Protein AF-A0A533YN29-F1 (afdb_monomer)

Mean predicted aligned error: 11.92 Å

Solvent-accessible surface area (backbone atoms only — not comparable to full-atom values): 6941 Å² total; per-residue (Å²): 134,89,88,87,86,78,82,82,81,73,76,80,72,76,72,76,79,75,72,58,100,79,66,84,66,94,62,73,75,43,83,66,69,42,79,32,56,32,37,39,57,45,75,49,94,96,52,78,70,40,82,44,82,44,66,36,29,35,49,30,36,40,97,87,50,74,43,69,50,64,83,79,64,84,68,73,44,75,67,40,63,34,40,36,44,51,71,46,91,91,46,105,48,69,47,80,44,83,44,64,38,81,74,85,134

Secondary structure (DSSP, 8-state):
--------------------TT---SS--EEEEEEEEEEEEEPPTTS--EEEEEEEEEEEEETTEEEEEESS-TT--TT-EEEEEEE-TTSS-EEEEEEE-----

Foldseek 3Di:
DDDDDDPDPDPPPPPPPPDPPPPPDPWDKDADFAKWKKWFWDDDVPDDTDTDIAIWTFGIDTPVGTDIGGDPDPRQDQQTWMWIWCQDPVDRGTDIDIDGHHDDD

Nearest PDB structures (foldseek):
  9fp0-assembly1_A  TM=7.462E-01  e=9.914E-02  Escherichia coli
  2bk2-assembly1_A  TM=2.824E-01  e=6.977E+00  Clostridium perfringens

Radius of gyration: 22.55 Å; Cα contacts (8 Å, |Δi|>4): 155; chains: 1; bounding box: 48×19×80 Å

Structure (mmCIF, N/CA/C/O backbone):
data_AF-A0A533YN29-F1
#
_entry.id   AF-A0A533YN29-F1
#
loop_
_atom_site.group_PDB
_atom_site.id
_atom_site.type_symbol
_atom_site.label_atom_id
_atom_site.label_alt_id
_atom_site.label_comp_id
_atom_site.label_asym_id
_atom_site.label_entity_id
_atom_site.label_seq_id
_atom_site.pdbx_PDB_ins_code
_atom_site.Cartn_x
_atom_site.Cartn_y
_atom_site.Cartn_z
_atom_site.occupancy
_atom_site.B_iso_or_equiv
_atom_site.auth_seq_id
_atom_site.auth_comp_id
_atom_site.auth_asym_id
_atom_site.auth_atom_id
_atom_site.pdbx_PDB_model_num
ATOM 1 N N . MET A 1 1 ? 35.278 -7.131 -56.495 1.00 39.12 1 MET A N 1
ATOM 2 C CA . MET A 1 1 ? 35.321 -5.848 -55.764 1.00 39.12 1 MET A CA 1
ATOM 3 C C . MET A 1 1 ? 33.969 -5.661 -55.082 1.00 39.12 1 MET A C 1
ATOM 5 O O . MET A 1 1 ? 32.960 -5.851 -55.746 1.00 39.12 1 MET A O 1
ATOM 9 N N . LEU A 1 2 ? 33.964 -5.417 -53.767 1.00 36.44 2 LEU A N 1
ATOM 10 C CA . LEU A 1 2 ? 32.807 -4.983 -52.954 1.00 36.44 2 LEU A CA 1
ATOM 11 C C . LEU A 1 2 ? 32.487 -3.477 -53.242 1.00 36.44 2 LEU A C 1
ATOM 13 O O . LEU A 1 2 ? 33.183 -2.890 -54.069 1.00 36.44 2 LEU A O 1
ATOM 17 N N . PRO A 1 3 ? 31.531 -2.805 -52.559 1.00 60.50 3 PRO A N 1
ATOM 18 C CA . PRO A 1 3 ? 30.097 -2.728 -52.888 1.00 60.50 3 PRO A CA 1
ATOM 19 C C . PRO A 1 3 ? 29.589 -1.258 -52.852 1.00 60.50 3 PRO A C 1
ATOM 21 O O . PRO A 1 3 ? 30.321 -0.371 -52.428 1.00 60.50 3 PRO A O 1
ATOM 24 N N . SER A 1 4 ? 28.356 -0.950 -53.265 1.00 39.50 4 SER A N 1
ATOM 25 C CA . SER A 1 4 ? 27.603 0.299 -52.936 1.00 39.50 4 SER A CA 1
ATOM 26 C C . SER A 1 4 ? 26.366 0.352 -53.837 1.00 39.50 4 SER A C 1
ATOM 28 O O . SER A 1 4 ? 26.448 -0.075 -54.979 1.00 39.50 4 SER A O 1
ATOM 30 N N . THR A 1 5 ? 25.168 0.812 -53.494 1.00 43.81 5 THR A N 1
ATOM 31 C CA . THR A 1 5 ? 24.495 1.475 -52.359 1.00 43.81 5 THR A CA 1
ATOM 32 C C . THR A 1 5 ? 23.037 1.496 -52.858 1.00 43.81 5 THR A C 1
ATOM 34 O O . THR A 1 5 ? 22.818 1.748 -54.036 1.00 43.81 5 THR A O 1
ATOM 37 N N . LEU A 1 6 ? 21.988 1.177 -52.117 1.00 40.38 6 LEU A N 1
ATOM 38 C CA . LEU A 1 6 ? 21.445 1.967 -51.026 1.00 40.38 6 LEU A CA 1
ATOM 39 C C . LEU A 1 6 ? 20.249 1.129 -50.537 1.00 40.38 6 LEU A C 1
ATOM 41 O O . LEU A 1 6 ? 19.278 0.957 -51.271 1.00 40.38 6 LEU A O 1
ATOM 45 N N . GLY A 1 7 ? 20.351 0.531 -49.352 1.00 38.88 7 GLY A N 1
ATOM 46 C CA . GLY A 1 7 ? 19.184 -0.058 -48.702 1.00 38.88 7 GLY A CA 1
ATOM 47 C C . GLY A 1 7 ? 18.211 1.065 -48.366 1.00 38.88 7 GLY A C 1
ATOM 48 O O . GLY A 1 7 ? 18.619 2.074 -47.789 1.00 38.88 7 GLY A O 1
ATOM 49 N N . GLU A 1 8 ? 16.955 0.908 -48.770 1.00 41.62 8 GLU A N 1
ATOM 50 C CA . GLU A 1 8 ? 15.863 1.793 -48.387 1.00 41.62 8 GLU A CA 1
ATOM 51 C C . GLU A 1 8 ? 15.813 1.901 -46.859 1.00 41.62 8 GLU A C 1
ATOM 53 O O . GLU A 1 8 ? 15.532 0.940 -46.143 1.00 41.62 8 GLU A O 1
ATOM 58 N N . LEU A 1 9 ? 16.122 3.096 -46.361 1.00 41.53 9 LEU A N 1
ATOM 59 C CA . LEU A 1 9 ? 15.877 3.494 -44.986 1.00 41.53 9 LEU A CA 1
ATOM 60 C C . LEU A 1 9 ? 14.360 3.558 -44.785 1.00 41.53 9 LEU A C 1
ATOM 62 O O . LEU A 1 9 ? 13.728 4.574 -45.073 1.00 41.53 9 LEU A O 1
ATOM 66 N N . LEU A 1 10 ? 13.772 2.470 -44.287 1.00 40.12 10 LEU A N 1
ATOM 67 C CA . LEU A 1 10 ? 12.458 2.537 -43.664 1.00 40.12 10 LEU A CA 1
ATOM 68 C C . LEU A 1 10 ? 12.597 3.395 -42.399 1.00 40.12 10 LEU A C 1
ATOM 70 O O . LEU A 1 10 ? 13.405 3.058 -41.531 1.00 40.12 10 LEU A O 1
ATOM 74 N N . PRO A 1 11 ? 11.839 4.494 -42.254 1.00 40.25 11 PRO A N 1
ATOM 75 C CA . PRO A 1 11 ? 11.767 5.166 -40.974 1.00 40.25 11 PRO A CA 1
ATOM 76 C C . PRO A 1 11 ? 11.106 4.194 -39.996 1.00 40.25 11 PRO A C 1
ATOM 78 O O . PRO A 1 11 ? 9.953 3.800 -40.200 1.00 40.25 11 PRO A O 1
ATOM 81 N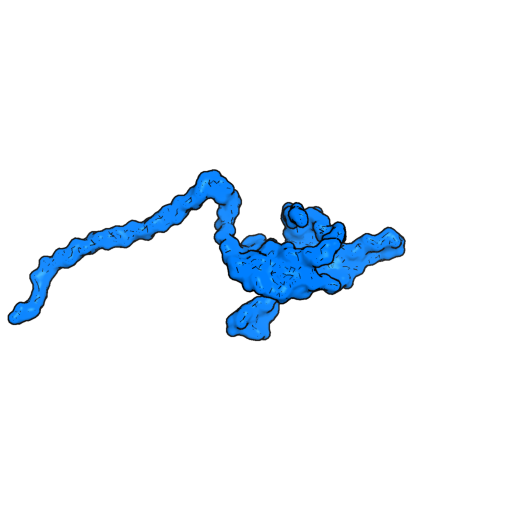 N . GLU A 1 12 ? 11.829 3.807 -38.942 1.00 45.25 12 GLU A N 1
ATOM 82 C CA . GLU A 1 12 ? 11.218 3.242 -37.745 1.00 45.25 12 GLU A CA 1
ATOM 83 C C . GLU A 1 12 ? 10.166 4.245 -37.276 1.00 45.25 12 GLU A C 1
ATOM 85 O O . GLU A 1 12 ? 10.453 5.264 -36.644 1.00 45.25 12 GLU A O 1
ATOM 90 N N . ARG A 1 13 ? 8.913 3.986 -37.652 1.00 46.25 13 ARG A N 1
ATOM 91 C CA . ARG A 1 13 ? 7.767 4.610 -37.020 1.00 46.25 13 ARG A CA 1
ATOM 92 C C . ARG A 1 13 ? 7.824 4.134 -35.583 1.00 46.25 13 ARG A C 1
ATOM 94 O O . ARG A 1 13 ?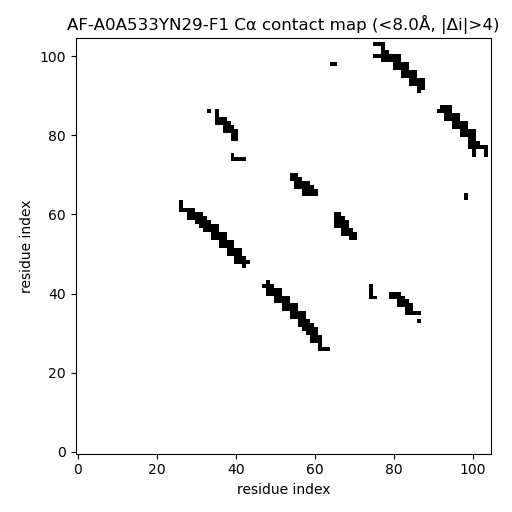 7.392 3.025 -35.285 1.00 46.25 13 ARG A O 1
ATOM 101 N N . ILE A 1 14 ? 8.385 4.978 -34.721 1.00 50.94 14 ILE A N 1
ATOM 102 C CA . ILE A 1 14 ? 8.152 4.950 -33.285 1.00 50.94 14 ILE A CA 1
ATOM 103 C C . ILE A 1 14 ? 6.635 4.873 -33.155 1.00 50.94 14 ILE A C 1
ATOM 105 O O . ILE A 1 14 ? 5.929 5.851 -33.406 1.00 50.94 14 ILE A O 1
ATOM 109 N N . GLY A 1 15 ? 6.132 3.665 -32.910 1.00 45.34 15 GLY A N 1
ATOM 110 C CA . GLY A 1 15 ? 4.716 3.425 -32.746 1.00 45.34 15 GLY A CA 1
ATOM 111 C C . GLY A 1 15 ? 4.285 4.276 -31.572 1.00 45.34 15 GLY A C 1
ATOM 112 O O . GLY A 1 15 ? 4.653 3.989 -30.435 1.00 45.34 15 GLY A O 1
ATOM 113 N N . ALA A 1 16 ? 3.554 5.354 -31.852 1.00 52.31 16 ALA A N 1
ATOM 114 C CA . ALA A 1 16 ? 2.800 6.038 -30.828 1.00 52.31 16 ALA A CA 1
ATOM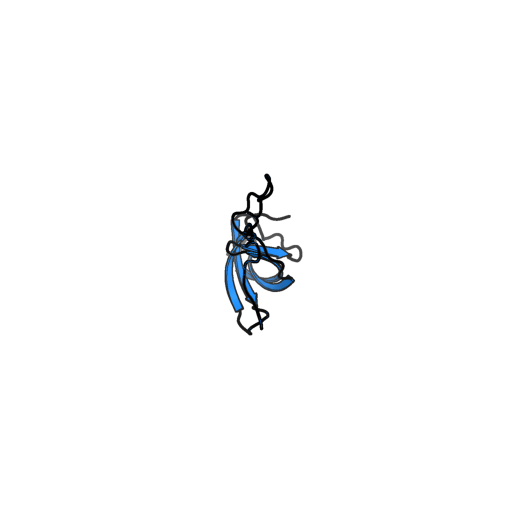 115 C C . ALA A 1 16 ? 1.924 4.961 -30.188 1.00 52.31 16 ALA A C 1
ATOM 117 O O . ALA A 1 16 ? 1.028 4.420 -30.838 1.00 52.31 16 ALA A O 1
ATOM 118 N N . VAL A 1 17 ? 2.250 4.581 -28.952 1.00 60.44 17 VAL A N 1
ATOM 119 C CA . VAL A 1 17 ? 1.404 3.706 -28.150 1.00 60.44 17 VAL A CA 1
ATOM 120 C C . VAL A 1 17 ? 0.110 4.481 -27.969 1.00 60.44 17 VAL A C 1
ATOM 122 O O . VAL A 1 17 ? 0.042 5.419 -27.176 1.00 60.44 17 VAL A O 1
ATOM 125 N N . VAL A 1 18 ? -0.885 4.154 -28.792 1.00 56.84 18 VAL A N 1
ATOM 126 C CA . VAL A 1 18 ? -2.226 4.714 -28.695 1.00 56.84 18 VAL A CA 1
ATOM 127 C C . VAL A 1 18 ? -2.755 4.268 -27.341 1.00 56.84 18 VAL A C 1
ATOM 129 O O . VAL A 1 18 ? -3.071 3.096 -27.141 1.00 56.84 18 VAL A O 1
ATOM 132 N N . GLN A 1 19 ? -2.766 5.192 -26.381 1.00 58.38 19 GLN A N 1
ATOM 133 C CA . GLN A 1 19 ? -3.414 4.971 -25.098 1.00 58.38 19 GLN A CA 1
ATOM 134 C C . GLN A 1 19 ? -4.881 4.645 -25.380 1.00 58.38 19 GLN A C 1
ATOM 136 O O . GLN A 1 19 ? -5.531 5.335 -26.170 1.00 58.38 19 GLN A O 1
ATOM 141 N N . SER A 1 20 ? -5.379 3.555 -24.790 1.00 62.44 20 SER A N 1
ATOM 142 C CA . SER A 1 20 ? -6.780 3.173 -24.964 1.00 62.44 20 SER A CA 1
ATOM 143 C C . SER A 1 20 ? -7.690 4.339 -24.537 1.00 62.44 20 SER A C 1
ATOM 145 O O . SER A 1 20 ? -7.331 5.069 -23.608 1.00 62.44 20 SER A O 1
ATOM 147 N N . PRO A 1 21 ? -8.869 4.526 -25.160 1.00 61.28 21 PRO A N 1
ATOM 148 C CA . PRO A 1 21 ? -9.766 5.652 -24.862 1.00 61.28 21 PRO A CA 1
ATOM 149 C C . PRO A 1 21 ? -10.213 5.746 -23.389 1.00 61.28 21 PRO A C 1
ATOM 151 O O . PRO A 1 21 ? -10.766 6.758 -22.963 1.00 61.28 21 PRO A O 1
ATOM 154 N N . GLU A 1 22 ? -9.976 4.694 -22.606 1.00 70.88 22 GLU A N 1
ATOM 155 C CA . GLU A 1 22 ? -10.403 4.526 -21.216 1.00 70.88 22 GLU A CA 1
ATOM 156 C C . GLU A 1 22 ? -9.252 4.698 -20.205 1.00 70.88 22 GLU A C 1
ATOM 158 O O . GLU A 1 22 ? -9.486 4.752 -18.991 1.00 70.88 22 GLU A O 1
ATOM 163 N N . GLU A 1 23 ? -8.003 4.814 -20.669 1.00 78.12 23 GLU A N 1
ATOM 164 C CA . GLU A 1 23 ? -6.829 4.949 -19.808 1.00 78.12 23 GLU 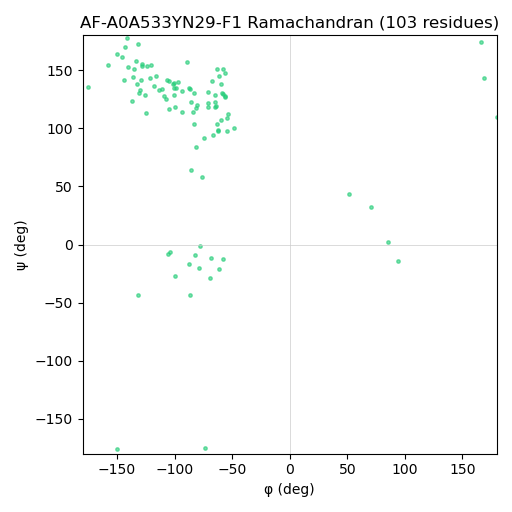A CA 1
ATOM 165 C C . GLU A 1 23 ? -6.762 6.359 -19.199 1.00 78.12 23 GLU A C 1
ATOM 167 O O . GLU A 1 23 ? -6.157 7.285 -19.731 1.00 78.12 23 GLU A O 1
ATOM 172 N N . LYS A 1 24 ? -7.352 6.532 -18.013 1.00 84.81 24 LYS A N 1
ATOM 173 C CA . LYS A 1 24 ? -7.256 7.787 -17.241 1.00 84.81 24 LYS A CA 1
ATOM 174 C C . LYS A 1 24 ? -5.921 7.954 -16.498 1.00 84.81 24 LYS A C 1
ATOM 176 O O . LYS A 1 24 ? -5.731 8.939 -15.781 1.00 84.81 24 LYS A O 1
ATOM 181 N N . ARG A 1 25 ? -5.012 6.976 -16.581 1.00 83.81 25 ARG A N 1
ATOM 182 C CA . ARG A 1 25 ? -3.758 6.968 -15.813 1.00 83.81 25 ARG A CA 1
ATOM 183 C C . ARG A 1 25 ? -2.692 7.804 -16.511 1.00 83.81 25 ARG A C 1
ATOM 185 O O . ARG A 1 25 ? -2.398 7.603 -17.679 1.00 83.81 25 ARG A O 1
ATOM 192 N N . LYS A 1 26 ? -2.052 8.700 -15.755 1.00 86.62 26 LYS A N 1
ATOM 193 C CA . LYS A 1 26 ? -0.925 9.513 -16.246 1.00 86.62 26 LYS A CA 1
ATOM 194 C C . LYS A 1 26 ? 0.408 8.760 -16.281 1.00 86.62 26 LYS A C 1
ATOM 196 O O . LYS A 1 26 ? 1.324 9.193 -16.968 1.00 86.62 26 LYS A O 1
ATOM 201 N N . ALA A 1 27 ? 0.527 7.673 -15.520 1.00 90.12 27 ALA A N 1
ATOM 202 C CA . ALA A 1 27 ? 1.733 6.859 -15.440 1.00 90.12 27 ALA A CA 1
ATOM 203 C C . ALA A 1 27 ? 1.374 5.372 -15.582 1.00 90.12 27 ALA 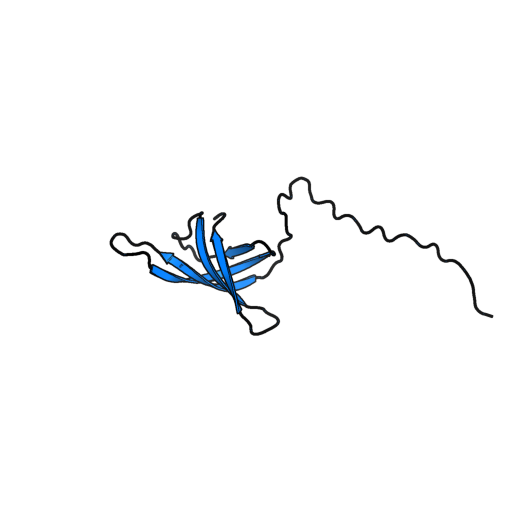A C 1
ATOM 205 O O . ALA A 1 27 ? 0.384 4.939 -14.974 1.00 90.12 27 ALA A O 1
ATOM 206 N N . PRO A 1 28 ? 2.162 4.590 -16.345 1.00 92.44 28 PRO A N 1
ATOM 207 C CA . PRO A 1 28 ? 1.996 3.145 -16.401 1.00 92.44 28 PRO A CA 1
ATOM 208 C C . PRO A 1 28 ? 2.270 2.524 -15.024 1.00 92.44 28 PRO A C 1
ATOM 210 O O . PRO A 1 28 ? 3.046 3.056 -14.225 1.00 92.44 28 PRO A O 1
ATOM 213 N N . ARG A 1 29 ? 1.616 1.394 -14.740 1.00 94.81 29 ARG A N 1
ATOM 214 C CA . ARG A 1 29 ? 1.856 0.593 -13.530 1.00 94.81 29 ARG A CA 1
ATOM 215 C C . ARG A 1 29 ? 2.620 -0.673 -13.901 1.00 94.81 29 ARG A C 1
ATOM 217 O O . ARG A 1 29 ? 2.352 -1.274 -14.937 1.00 94.81 29 ARG A O 1
ATOM 224 N N . HIS A 1 30 ? 3.546 -1.073 -13.042 1.00 93.56 30 HIS A N 1
ATOM 225 C CA . HIS A 1 30 ? 4.400 -2.241 -13.213 1.00 93.56 30 HIS A CA 1
ATOM 226 C C . HIS A 1 30 ? 4.137 -3.249 -12.101 1.00 93.56 30 HIS A C 1
ATOM 228 O O . HIS A 1 30 ? 4.059 -2.878 -10.928 1.00 93.56 30 HIS A O 1
ATOM 234 N N . SER A 1 31 ? 4.041 -4.525 -12.467 1.00 95.19 31 SER A N 1
ATOM 235 C CA . SER A 1 31 ? 3.952 -5.628 -11.510 1.00 95.19 31 SER A CA 1
ATOM 236 C C . SER A 1 31 ? 5.180 -5.658 -10.601 1.00 95.19 31 SER A C 1
ATOM 238 O O . SER A 1 31 ? 6.303 -5.482 -11.070 1.00 95.19 31 SER A O 1
ATOM 240 N N . TYR A 1 32 ? 4.965 -5.902 -9.307 1.00 92.50 32 TYR A N 1
ATOM 241 C CA . TYR A 1 32 ? 6.045 -5.919 -8.313 1.00 92.50 32 TYR A CA 1
ATOM 242 C C . TYR A 1 32 ? 6.007 -7.151 -7.404 1.00 92.50 32 TYR A C 1
ATOM 244 O O . TYR A 1 32 ? 7.030 -7.788 -7.187 1.00 92.50 32 TYR A O 1
ATOM 252 N N . ALA A 1 33 ? 4.817 -7.524 -6.923 1.00 92.44 33 ALA A N 1
ATOM 253 C CA . ALA A 1 33 ? 4.558 -8.742 -6.149 1.00 92.44 33 ALA A CA 1
ATOM 254 C C . ALA A 1 33 ? 5.478 -8.972 -4.925 1.00 92.44 33 ALA A C 1
ATOM 256 O O . ALA A 1 33 ? 5.885 -10.105 -4.671 1.00 92.44 33 ALA A O 1
ATOM 257 N N . SER A 1 34 ? 5.748 -7.932 -4.128 1.00 93.12 34 SER A N 1
ATOM 258 C CA . SER A 1 34 ? 6.672 -8.010 -2.984 1.00 93.12 34 SER A CA 1
ATOM 259 C C . SER A 1 34 ? 5.957 -7.901 -1.627 1.00 93.12 34 SER A C 1
ATOM 261 O O . SER A 1 34 ? 5.099 -7.023 -1.476 1.00 93.12 34 SER A O 1
ATOM 263 N N . PRO A 1 35 ? 6.262 -8.767 -0.637 1.00 93.50 35 PRO A N 1
ATOM 264 C CA . PRO A 1 35 ? 5.730 -8.636 0.716 1.00 93.50 35 PRO A CA 1
ATOM 265 C C . PRO A 1 35 ? 6.300 -7.391 1.399 1.00 93.50 35 PRO A C 1
ATOM 267 O O . PRO A 1 35 ? 7.482 -7.079 1.265 1.00 93.50 35 PRO A O 1
ATOM 270 N N . VAL A 1 36 ? 5.463 -6.685 2.154 1.00 93.19 36 VAL A N 1
ATOM 271 C CA . VAL A 1 36 ? 5.856 -5.459 2.853 1.00 93.19 36 VAL A CA 1
ATOM 272 C C . VAL A 1 36 ? 5.239 -5.377 4.236 1.00 93.19 36 VAL A C 1
ATOM 274 O O . VAL A 1 36 ? 4.140 -5.873 4.487 1.00 93.19 36 VAL A O 1
ATOM 277 N N . THR A 1 37 ? 5.940 -4.670 5.119 1.00 91.75 37 THR A N 1
ATOM 278 C CA . THR A 1 37 ? 5.356 -4.161 6.358 1.00 91.75 37 THR A CA 1
ATOM 279 C C . THR A 1 37 ? 4.943 -2.707 6.149 1.00 91.75 37 THR A C 1
ATOM 281 O O . THR A 1 37 ? 5.645 -1.929 5.492 1.00 91.75 37 THR A O 1
ATOM 284 N N . TYR A 1 38 ? 3.795 -2.326 6.692 1.00 90.94 38 TYR A N 1
ATOM 285 C CA . TYR A 1 38 ? 3.320 -0.950 6.666 1.00 90.94 38 TYR A CA 1
ATOM 286 C C . TYR A 1 38 ? 2.784 -0.538 8.033 1.00 90.94 38 TYR A C 1
ATOM 288 O O . TYR A 1 38 ? 2.304 -1.380 8.789 1.00 90.94 38 TYR A O 1
ATOM 296 N N . THR A 1 39 ? 2.870 0.751 8.357 1.00 89.69 39 THR A N 1
ATOM 297 C CA . THR A 1 39 ? 2.197 1.319 9.521 1.00 89.69 39 THR A CA 1
ATOM 298 C C . THR A 1 39 ? 0.905 2.002 9.111 1.00 89.69 39 THR A C 1
ATOM 300 O O . THR A 1 39 ? 0.850 2.750 8.131 1.00 89.69 39 THR A O 1
ATOM 303 N N . GLY A 1 40 ? -0.143 1.729 9.877 1.00 83.56 40 GLY A N 1
ATOM 304 C CA . GLY A 1 40 ? -1.419 2.426 9.807 1.00 83.56 40 GLY A CA 1
ATOM 305 C C . GLY A 1 40 ? -1.782 2.992 11.171 1.00 83.56 40 GLY A C 1
ATOM 306 O O . GLY A 1 40 ? -1.345 2.471 12.199 1.00 83.56 40 GLY A O 1
ATOM 307 N N . LYS A 1 41 ? -2.578 4.063 11.179 1.00 82.62 41 LYS A N 1
ATOM 308 C CA . LYS A 1 41 ? -3.150 4.594 12.416 1.00 82.62 41 LYS A 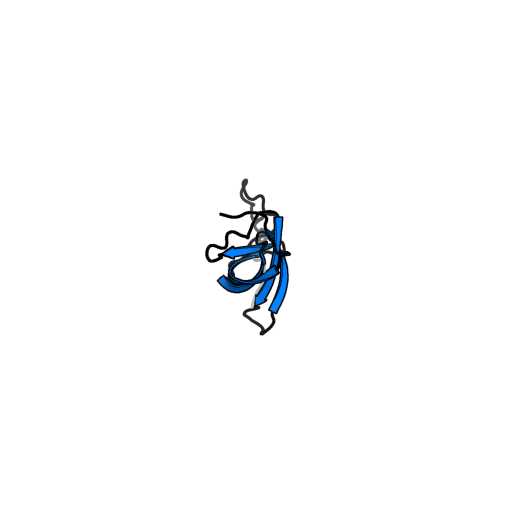CA 1
ATOM 309 C C . LYS A 1 41 ? -4.436 3.847 12.735 1.00 82.62 41 LYS A C 1
ATOM 311 O O . LYS A 1 41 ? -5.354 3.841 11.920 1.00 82.62 41 LYS A O 1
ATOM 316 N N . VAL A 1 42 ? -4.494 3.243 13.915 1.00 77.38 42 VAL A N 1
ATOM 317 C CA . VAL A 1 42 ? -5.705 2.616 14.448 1.00 77.38 42 VAL A CA 1
ATOM 318 C C . VAL A 1 42 ? -6.243 3.491 15.566 1.00 77.38 42 VAL A C 1
ATOM 320 O O . VAL A 1 42 ? -5.525 3.809 16.515 1.00 77.38 42 VAL A O 1
ATOM 323 N N . SER A 1 43 ? -7.510 3.872 15.449 1.00 74.75 43 SER A N 1
ATOM 324 C CA . SER A 1 43 ? -8.241 4.574 16.500 1.00 74.75 43 SER A CA 1
ATOM 325 C C . SER A 1 43 ? -9.102 3.563 17.245 1.00 74.75 43 SER A C 1
ATOM 327 O O . SER A 1 43 ? -9.988 2.952 16.651 1.00 74.75 43 SER A O 1
ATOM 329 N N . THR A 1 44 ? -8.858 3.378 18.539 1.00 74.88 44 THR A N 1
ATOM 330 C CA . THR A 1 44 ? -9.764 2.631 19.416 1.00 74.88 44 THR A CA 1
ATOM 331 C C . THR A 1 44 ? -10.610 3.619 20.219 1.00 74.88 44 THR A C 1
ATOM 333 O O . THR A 1 44 ? -10.086 4.639 20.680 1.00 74.88 44 THR A O 1
ATOM 336 N N . PRO A 1 45 ? -11.921 3.367 20.407 1.00 72.44 45 PRO A N 1
ATOM 337 C CA . PRO A 1 45 ? -12.731 4.208 21.277 1.00 72.44 45 PRO A CA 1
ATOM 338 C C . PRO A 1 45 ? -12.083 4.247 22.661 1.00 72.44 45 PRO A C 1
ATOM 340 O O . PRO A 1 45 ? -11.803 3.188 23.216 1.00 72.44 45 PRO A O 1
ATOM 343 N N . SER A 1 46 ? -11.846 5.454 23.185 1.00 80.38 46 SER A N 1
ATOM 344 C CA . SER A 1 46 ? -11.176 5.777 24.462 1.00 80.38 46 SER A CA 1
ATOM 345 C C . SER A 1 46 ? -9.640 5.861 24.474 1.00 80.38 46 SER A C 1
ATOM 347 O O . SER A 1 46 ? -9.083 6.190 25.520 1.00 80.38 46 SER A O 1
ATOM 349 N N . MET A 1 47 ? -8.942 5.680 23.343 1.00 78.00 47 MET A N 1
ATOM 350 C CA . MET A 1 47 ? -7.491 5.925 23.267 1.00 78.00 47 MET A CA 1
ATOM 351 C C . MET A 1 47 ? -7.088 6.851 22.108 1.00 78.00 47 MET A C 1
ATOM 353 O O . MET A 1 47 ? -7.772 6.902 21.084 1.00 78.00 47 MET A O 1
ATOM 357 N N . PRO A 1 48 ? -5.953 7.569 22.231 1.00 80.88 48 PRO A N 1
ATOM 358 C CA . PRO A 1 48 ? -5.346 8.271 21.104 1.00 80.88 48 PRO A CA 1
ATOM 359 C C . PRO A 1 48 ? -5.014 7.312 19.946 1.00 80.88 48 PRO A C 1
ATOM 361 O O . PRO A 1 48 ? -4.696 6.148 20.208 1.00 80.88 48 PRO A O 1
ATOM 364 N N . PRO A 1 49 ? -5.021 7.781 18.683 1.00 81.56 49 PRO A N 1
ATOM 365 C CA . PRO A 1 49 ? -4.626 6.966 17.539 1.00 81.56 49 PRO A CA 1
ATOM 366 C C . PRO A 1 49 ? -3.210 6.410 17.707 1.00 81.56 49 PRO A C 1
ATOM 368 O O . PRO A 1 49 ? -2.267 7.169 17.944 1.00 81.56 49 PRO A O 1
ATOM 371 N N . GLN A 1 50 ? -3.058 5.098 17.552 1.00 82.75 50 GLN A N 1
ATOM 372 C CA . GLN A 1 50 ? -1.770 4.414 17.665 1.00 82.75 50 GLN A CA 1
ATOM 373 C C . GLN A 1 50 ? -1.254 4.020 16.284 1.00 82.75 50 GLN A C 1
ATOM 375 O O . GLN A 1 50 ? -2.027 3.591 15.425 1.00 82.75 50 GLN A O 1
ATOM 380 N N . GLU A 1 51 ? 0.055 4.147 16.070 1.00 86.25 51 GLU A N 1
ATOM 381 C CA . GLU A 1 51 ? 0.707 3.567 14.897 1.00 86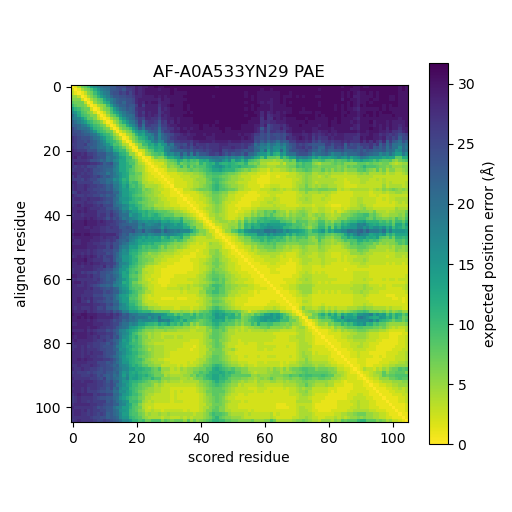.25 51 GLU A CA 1
ATOM 382 C C . GLU A 1 51 ? 0.965 2.084 15.144 1.00 86.25 51 GLU A C 1
ATOM 384 O O . GLU A 1 51 ? 1.666 1.708 16.081 1.00 86.25 51 GLU A O 1
ATOM 389 N N . VAL A 1 52 ? 0.392 1.239 14.292 1.00 86.62 52 VAL A N 1
ATOM 390 C CA . VAL A 1 52 ? 0.500 -0.217 14.396 1.00 86.62 52 VAL A CA 1
ATOM 391 C C . VAL A 1 52 ? 1.113 -0.765 13.111 1.00 86.62 52 VAL A C 1
ATOM 393 O O . VAL A 1 52 ? 0.862 -0.236 12.027 1.00 86.62 52 VAL A O 1
ATOM 396 N N . LEU A 1 53 ? 1.945 -1.803 13.238 1.00 89.56 53 LEU A N 1
ATOM 397 C CA . LEU A 1 53 ? 2.595 -2.492 12.122 1.00 89.56 53 LEU A CA 1
ATOM 398 C C . LEU A 1 53 ? 1.707 -3.613 11.580 1.00 89.56 53 LEU A C 1
ATOM 400 O O . LEU A 1 53 ? 1.202 -4.444 12.332 1.00 89.56 53 LEU A O 1
ATOM 404 N N . PHE A 1 54 ? 1.594 -3.674 10.259 1.00 89.81 54 PHE A N 1
ATOM 405 C CA . PHE A 1 54 ? 0.773 -4.637 9.538 1.00 89.81 54 PHE A CA 1
ATOM 406 C C . PHE A 1 54 ? 1.534 -5.255 8.376 1.00 89.81 54 PHE A C 1
ATOM 408 O O . PHE A 1 54 ? 2.487 -4.676 7.856 1.00 89.81 54 PHE A O 1
ATOM 415 N N . GLN A 1 55 ? 1.081 -6.433 7.954 1.00 91.19 55 GLN A N 1
ATOM 416 C CA . GLN A 1 55 ? 1.633 -7.153 6.811 1.00 91.19 55 GLN A CA 1
ATOM 417 C C . GLN A 1 55 ? 0.745 -6.970 5.580 1.00 91.19 55 GLN A C 1
ATOM 419 O O . GLN A 1 55 ? -0.485 -7.060 5.657 1.00 91.19 55 GLN A O 1
ATOM 424 N N . GLY A 1 56 ? 1.383 -6.760 4.434 1.00 92.50 56 GLY A N 1
ATOM 425 C CA . GLY A 1 56 ? 0.731 -6.639 3.137 1.00 92.50 56 GLY A CA 1
ATOM 426 C C . GLY A 1 56 ? 1.628 -7.118 2.002 1.00 92.50 56 GLY A C 1
ATOM 427 O O . GLY A 1 56 ? 2.733 -7.618 2.215 1.00 92.50 56 GLY A O 1
ATOM 428 N N . LYS A 1 57 ? 1.141 -6.966 0.774 1.00 94.75 57 LYS A N 1
ATOM 429 C CA . LYS A 1 57 ? 1.885 -7.273 -0.447 1.00 94.75 57 LYS A CA 1
ATOM 430 C C . LYS A 1 57 ? 1.659 -6.174 -1.468 1.00 94.75 57 LYS A C 1
ATOM 432 O O . LYS A 1 57 ? 0.520 -5.918 -1.845 1.00 94.75 57 LYS A O 1
ATOM 437 N N . ILE A 1 58 ? 2.728 -5.549 -1.947 1.00 95.25 58 ILE A N 1
ATOM 438 C CA . ILE A 1 58 ? 2.642 -4.647 -3.097 1.00 95.25 58 ILE A CA 1
ATOM 439 C C . ILE A 1 58 ? 2.395 -5.507 -4.331 1.00 95.25 58 ILE A C 1
ATOM 441 O O . ILE A 1 58 ? 3.216 -6.361 -4.667 1.00 95.25 58 ILE A O 1
ATOM 445 N N . VAL A 1 59 ? 1.265 -5.293 -4.998 1.00 96.12 59 VAL A N 1
ATOM 446 C CA . VAL A 1 59 ? 0.909 -6.030 -6.218 1.00 96.12 59 VAL A CA 1
ATOM 447 C C . VAL A 1 59 ? 1.498 -5.348 -7.448 1.00 96.12 59 VAL A C 1
ATOM 449 O O . VAL A 1 59 ? 2.124 -6.007 -8.279 1.00 96.12 59 VAL A O 1
ATOM 452 N N . ASP A 1 60 ? 1.409 -4.022 -7.500 1.00 95.56 60 ASP A N 1
ATOM 453 C CA . ASP A 1 60 ? 1.969 -3.196 -8.560 1.00 95.56 60 ASP A CA 1
ATOM 454 C C . ASP A 1 60 ? 2.356 -1.799 -8.030 1.00 95.56 60 ASP A C 1
ATOM 456 O O . ASP A 1 60 ? 1.936 -1.374 -6.943 1.00 95.56 60 ASP A O 1
ATOM 460 N N . LEU A 1 61 ? 3.164 -1.076 -8.804 1.00 94.56 61 LEU A N 1
ATOM 461 C CA . LEU A 1 61 ? 3.577 0.292 -8.500 1.00 94.56 61 LEU A CA 1
ATOM 462 C C . LEU A 1 61 ? 3.751 1.145 -9.757 1.00 94.56 61 LEU A C 1
ATOM 464 O O . LEU A 1 61 ? 3.906 0.643 -10.865 1.00 94.56 61 LEU A O 1
ATOM 468 N N . SER A 1 62 ? 3.738 2.456 -9.572 1.00 94.62 62 SER A N 1
ATOM 469 C CA . SER A 1 62 ? 4.073 3.471 -10.573 1.00 94.62 62 SER A CA 1
ATOM 470 C C . SER A 1 62 ? 4.856 4.595 -9.900 1.00 94.62 62 SER A C 1
ATOM 472 O O . SER A 1 62 ? 4.989 4.614 -8.676 1.00 94.62 62 SER A O 1
ATOM 474 N N . SER A 1 63 ? 5.294 5.589 -10.670 1.00 91.88 63 SER A N 1
ATOM 475 C CA . SER A 1 63 ? 5.882 6.813 -10.110 1.00 91.88 63 SER A CA 1
ATOM 476 C C . SER A 1 63 ? 4.919 7.608 -9.215 1.00 91.88 63 SER A C 1
ATOM 478 O O . SER A 1 63 ? 5.370 8.403 -8.397 1.00 91.88 63 SER A O 1
ATOM 480 N N . GLY A 1 64 ? 3.602 7.405 -9.357 1.00 91.81 64 GLY A N 1
ATOM 481 C CA . GLY A 1 64 ? 2.572 8.149 -8.625 1.00 91.81 64 GLY A CA 1
ATOM 482 C C . GLY A 1 64 ? 1.913 7.393 -7.469 1.00 91.81 64 GLY A C 1
ATOM 483 O O . GLY A 1 64 ? 1.104 7.979 -6.754 1.00 91.81 64 GLY A O 1
ATOM 484 N N . GLY A 1 65 ? 2.202 6.104 -7.278 1.00 94.44 65 GLY A N 1
ATOM 485 C CA . GLY A 1 65 ? 1.570 5.336 -6.208 1.00 94.44 65 GLY A CA 1
ATOM 486 C C . GLY A 1 65 ? 1.743 3.828 -6.312 1.00 94.44 65 GLY A C 1
ATOM 487 O O . GLY A 1 65 ? 2.251 3.305 -7.303 1.00 94.44 65 GLY A O 1
ATOM 488 N N . ILE A 1 66 ? 1.270 3.144 -5.271 1.00 95.06 66 ILE A N 1
ATOM 489 C CA . ILE A 1 66 ? 1.345 1.691 -5.089 1.00 95.06 66 ILE A CA 1
ATOM 490 C C . ILE A 1 66 ? -0.054 1.089 -4.970 1.00 95.06 66 ILE A C 1
ATOM 492 O O . ILE A 1 66 ? -1.008 1.774 -4.597 1.00 95.06 66 ILE A O 1
ATOM 496 N N . ALA A 1 67 ? -0.201 -0.183 -5.324 1.00 94.94 67 ALA A N 1
ATOM 497 C CA . ALA A 1 67 ? -1.366 -0.985 -4.971 1.00 94.94 67 ALA A CA 1
ATOM 498 C C . ALA A 1 67 ? -0.889 -2.067 -4.015 1.00 94.94 67 ALA A C 1
ATOM 500 O O . ALA A 1 67 ? 0.131 -2.716 -4.257 1.00 94.94 67 ALA A O 1
ATOM 501 N N . MET A 1 68 ? -1.621 -2.240 -2.923 1.00 94.12 68 MET A N 1
ATOM 502 C CA . MET A 1 68 ? -1.257 -3.167 -1.869 1.00 94.12 68 MET A CA 1
ATOM 503 C C . MET A 1 68 ? -2.452 -4.037 -1.518 1.00 94.12 68 MET A C 1
ATOM 505 O O . MET A 1 68 ? -3.545 -3.536 -1.267 1.00 94.12 68 MET A O 1
ATOM 509 N N . GLU A 1 69 ? -2.218 -5.338 -1.478 1.00 93.81 69 GLU A N 1
ATOM 510 C CA . GLU A 1 69 ? -3.130 -6.308 -0.900 1.00 93.81 69 GLU A CA 1
ATOM 511 C C . GLU A 1 69 ? -2.846 -6.419 0.602 1.00 93.81 69 GLU A C 1
ATOM 513 O O . GLU A 1 69 ? -1.688 -6.498 1.025 1.00 93.81 69 GLU A O 1
ATOM 518 N N . THR A 1 70 ? -3.897 -6.403 1.419 1.00 89.00 70 THR A N 1
ATOM 519 C CA . THR A 1 70 ? -3.790 -6.466 2.883 1.00 89.00 70 THR A CA 1
ATOM 520 C C . THR A 1 70 ? -4.691 -7.566 3.434 1.00 89.00 70 THR A C 1
ATOM 522 O O . THR A 1 70 ? -5.682 -7.939 2.813 1.00 89.00 70 THR A O 1
ATOM 525 N N . ARG A 1 71 ? -4.365 -8.097 4.617 1.00 82.81 71 ARG A N 1
ATOM 526 C CA . ARG A 1 71 ? -5.136 -9.181 5.252 1.00 82.81 71 ARG A CA 1
ATOM 527 C C . ARG A 1 71 ? -6.327 -8.668 6.078 1.00 82.81 71 ARG A C 1
ATOM 529 O O . ARG A 1 71 ? -6.345 -8.840 7.289 1.00 82.81 71 ARG A O 1
ATOM 536 N N . GLY A 1 72 ? -7.311 -8.044 5.425 1.00 66.62 72 GLY A N 1
ATOM 537 C CA . GLY A 1 72 ? -8.620 -7.752 6.038 1.00 66.62 72 GLY A CA 1
ATOM 538 C C . GLY A 1 72 ? -8.617 -6.666 7.121 1.00 66.62 72 GLY A C 1
ATOM 539 O O . GLY A 1 72 ? -9.384 -6.730 8.078 1.00 66.62 72 GLY A O 1
ATOM 540 N N . HIS A 1 73 ? -7.744 -5.671 6.991 1.00 71.12 73 HIS A N 1
ATOM 541 C CA . HIS A 1 73 ? -7.585 -4.615 7.985 1.00 71.12 73 HIS A CA 1
ATOM 542 C C . HIS A 1 73 ? -8.636 -3.508 7.801 1.00 71.12 73 HIS A C 1
ATOM 544 O O . HIS A 1 73 ? -8.498 -2.660 6.921 1.00 71.12 73 HIS A O 1
ATOM 550 N N . SER A 1 74 ? -9.667 -3.489 8.651 1.00 66.56 74 SER A N 1
ATOM 551 C CA . SER A 1 74 ? -10.803 -2.555 8.551 1.00 66.56 74 SER A CA 1
ATOM 552 C C . SER A 1 74 ? -10.476 -1.080 8.828 1.00 66.56 74 SER A C 1
ATOM 554 O O . SER A 1 74 ? -11.300 -0.224 8.536 1.00 66.56 74 SER A O 1
ATOM 556 N N . PHE A 1 75 ? -9.292 -0.753 9.358 1.00 74.81 75 PHE A N 1
ATOM 557 C CA . PHE A 1 75 ? -8.897 0.636 9.654 1.00 74.81 75 PHE A CA 1
ATOM 558 C C . PHE A 1 75 ? -8.364 1.406 8.429 1.00 74.81 75 PHE A C 1
ATOM 560 O O . PHE A 1 75 ? -8.098 2.607 8.513 1.00 74.81 75 PHE A O 1
ATOM 567 N N . LEU A 1 76 ? -8.140 0.733 7.294 1.00 82.88 76 LEU A N 1
ATOM 568 C CA . LEU A 1 76 ? -7.675 1.385 6.071 1.00 82.88 76 LEU A CA 1
ATOM 569 C C . LEU A 1 76 ? -8.847 2.029 5.333 1.00 82.88 76 LEU A C 1
ATOM 571 O O . LEU A 1 76 ? -9.411 1.460 4.408 1.00 82.88 76 LEU A O 1
ATOM 575 N N . GLU A 1 77 ? -9.192 3.240 5.746 1.00 85.44 77 GLU A N 1
ATOM 576 C CA . GLU A 1 77 ? -10.206 4.062 5.087 1.00 85.44 77 GLU A CA 1
ATOM 577 C C . GLU A 1 77 ? -9.612 4.942 3.978 1.00 85.44 77 GLU A C 1
ATOM 579 O O . GLU A 1 77 ? -8.422 5.277 3.977 1.00 85.44 77 GLU A O 1
ATOM 584 N N . ILE A 1 78 ? -10.456 5.357 3.027 1.00 90.12 78 ILE A N 1
ATOM 585 C CA . ILE A 1 78 ? -10.067 6.339 2.009 1.00 90.12 78 ILE A CA 1
ATOM 586 C C . ILE A 1 78 ? -9.627 7.627 2.707 1.00 90.12 78 ILE A C 1
ATOM 588 O O . ILE A 1 78 ? -10.320 8.184 3.550 1.00 90.12 78 ILE A O 1
ATOM 592 N N . GLY A 1 79 ? -8.461 8.125 2.314 1.00 89.12 79 GLY A N 1
ATOM 593 C CA . GLY A 1 79 ? -7.857 9.318 2.879 1.00 89.12 79 GLY A CA 1
ATOM 594 C C . GLY A 1 79 ? -6.863 9.054 4.006 1.00 89.12 79 GLY A C 1
ATOM 595 O O . GLY A 1 79 ? -6.075 9.960 4.286 1.00 89.12 79 GLY A O 1
ATOM 596 N N . SER A 1 80 ? -6.830 7.845 4.576 1.00 87.31 80 SER A N 1
ATOM 597 C CA . SER A 1 80 ? -5.844 7.454 5.584 1.00 87.31 80 SER A CA 1
ATOM 598 C C . SER A 1 80 ? -4.422 7.516 5.040 1.00 87.31 80 SER A C 1
ATOM 600 O O . SER A 1 80 ? -4.167 7.223 3.868 1.00 87.31 80 SER A O 1
ATOM 602 N N . LEU A 1 81 ? -3.483 7.891 5.908 1.00 89.75 81 LEU A N 1
ATOM 603 C CA . LEU A 1 81 ? -2.056 7.860 5.612 1.00 89.75 81 LEU A CA 1
ATOM 604 C C . LEU A 1 81 ? -1.451 6.539 6.077 1.00 89.75 81 LEU A C 1
ATOM 606 O O . LEU A 1 81 ? -1.661 6.111 7.211 1.00 89.75 81 LEU A O 1
ATOM 610 N N . VAL A 1 82 ? -0.672 5.929 5.194 1.00 90.56 82 VAL A N 1
ATOM 611 C CA . VAL A 1 82 ? 0.028 4.667 5.409 1.00 90.56 82 VAL A CA 1
ATOM 612 C C . VAL A 1 82 ? 1.499 4.883 5.115 1.00 90.56 82 VAL A C 1
ATOM 614 O O . VAL A 1 82 ? 1.853 5.380 4.044 1.00 90.56 82 VAL A O 1
ATOM 617 N N . ARG A 1 83 ? 2.369 4.493 6.044 1.00 92.75 83 ARG A N 1
ATOM 618 C CA . ARG A 1 83 ? 3.813 4.479 5.801 1.00 92.75 83 ARG A CA 1
ATOM 619 C C . ARG A 1 83 ? 4.247 3.059 5.485 1.00 92.75 83 ARG A C 1
ATOM 621 O O . ARG A 1 83 ? 3.853 2.125 6.169 1.00 92.75 83 ARG A O 1
ATOM 628 N N . THR A 1 84 ? 5.065 2.880 4.464 1.00 93.00 84 THR A N 1
ATOM 629 C CA . THR A 1 84 ? 5.629 1.575 4.113 1.00 93.00 84 THR A CA 1
ATOM 630 C C . THR A 1 84 ? 7.063 1.728 3.626 1.00 93.00 84 THR A C 1
ATOM 632 O O . THR A 1 84 ? 7.550 2.839 3.413 1.00 93.00 84 THR A O 1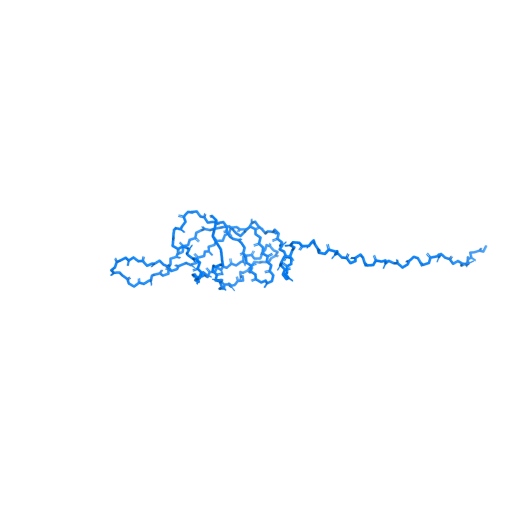
ATOM 635 N N . TRP A 1 85 ? 7.742 0.601 3.474 1.00 93.38 85 TRP A N 1
ATOM 636 C CA . TRP A 1 85 ? 9.101 0.504 2.976 1.00 93.38 85 TRP A CA 1
ATOM 637 C C . TRP A 1 85 ? 9.083 -0.448 1.794 1.00 93.38 85 TRP A C 1
ATOM 639 O O . TRP A 1 85 ? 8.784 -1.627 1.960 1.00 93.38 85 TRP A O 1
ATOM 649 N N . ILE A 1 86 ? 9.352 0.083 0.604 1.00 93.56 86 ILE A N 1
ATOM 650 C CA . ILE A 1 86 ? 9.370 -0.693 -0.632 1.00 93.56 86 ILE A CA 1
ATOM 651 C C . ILE A 1 86 ? 10.755 -1.350 -0.757 1.00 93.56 86 ILE A C 1
ATOM 653 O O . ILE A 1 86 ? 11.742 -0.619 -0.894 1.00 93.56 86 ILE A O 1
ATOM 657 N N . PRO A 1 87 ? 10.860 -2.689 -0.693 1.00 92.62 87 PRO A N 1
ATOM 658 C CA . PRO A 1 87 ? 12.140 -3.383 -0.755 1.00 92.62 87 PRO A CA 1
ATOM 659 C C . PRO A 1 87 ? 12.603 -3.516 -2.201 1.00 92.62 87 PRO A C 1
ATOM 661 O O . PRO A 1 87 ? 11.958 -4.195 -2.994 1.00 92.62 87 PRO A O 1
ATOM 664 N N . MET A 1 88 ? 13.739 -2.920 -2.551 1.00 91.62 88 MET A N 1
ATOM 665 C CA . MET A 1 88 ? 14.274 -3.024 -3.907 1.00 91.62 88 MET A CA 1
ATOM 666 C C . MET A 1 88 ? 14.801 -4.449 -4.167 1.00 91.62 88 MET A C 1
ATOM 668 O O . MET A 1 88 ? 15.691 -4.899 -3.458 1.00 91.62 88 MET A O 1
ATOM 672 N N . PRO A 1 89 ? 14.312 -5.194 -5.178 1.00 85.00 89 PRO A N 1
ATOM 673 C CA . PRO A 1 89 ? 14.729 -6.588 -5.363 1.00 85.00 89 PRO A CA 1
ATOM 674 C C . PRO A 1 89 ? 16.187 -6.734 -5.811 1.00 85.00 89 PRO A C 1
ATOM 676 O O . PRO A 1 89 ? 16.824 -7.744 -5.535 1.00 85.00 89 PRO A O 1
ATOM 679 N N . SER A 1 90 ? 16.711 -5.736 -6.526 1.00 89.25 90 SER A N 1
ATOM 680 C CA . SER A 1 90 ? 18.058 -5.760 -7.103 1.00 89.25 90 SER A CA 1
ATOM 681 C C . SER A 1 90 ? 19.150 -5.267 -6.155 1.00 89.25 90 SER A C 1
ATOM 683 O O . SER A 1 90 ? 20.325 -5.510 -6.414 1.00 89.25 90 SER A O 1
ATOM 685 N N . VAL A 1 91 ? 18.788 -4.560 -5.080 1.00 91.56 91 VAL A N 1
ATOM 686 C CA . VAL A 1 91 ? 19.733 -3.967 -4.124 1.00 91.56 91 VAL A CA 1
ATOM 687 C C . VAL A 1 91 ? 19.156 -4.040 -2.711 1.00 91.56 91 VAL A C 1
ATOM 689 O O . VAL A 1 91 ? 17.966 -3.800 -2.553 1.00 91.56 91 VAL A O 1
ATOM 692 N N . PRO A 1 92 ? 19.952 -4.311 -1.661 1.00 89.75 92 PRO A N 1
ATOM 693 C CA . PRO A 1 92 ? 19.456 -4.479 -0.291 1.00 89.75 92 PRO A CA 1
ATOM 694 C C . PRO A 1 92 ? 19.097 -3.132 0.368 1.00 89.75 92 PRO A C 1
ATOM 696 O O . PRO A 1 92 ? 19.652 -2.747 1.395 1.00 89.75 92 PRO A O 1
ATOM 699 N N . VAL A 1 93 ? 18.180 -2.383 -0.245 1.00 92.50 93 VAL A N 1
ATOM 700 C CA . VAL A 1 93 ? 17.733 -1.055 0.175 1.00 92.50 93 VAL A CA 1
ATOM 701 C C . VAL A 1 93 ? 16.212 -1.029 0.238 1.00 92.50 93 VAL A C 1
ATOM 703 O O . VAL A 1 93 ? 15.519 -1.579 -0.617 1.00 92.50 93 VAL A O 1
ATOM 706 N N . ASN A 1 94 ? 15.701 -0.331 1.248 1.00 92.75 94 ASN A N 1
ATOM 707 C CA . ASN A 1 94 ? 14.283 -0.069 1.431 1.00 92.75 94 ASN A CA 1
ATOM 708 C C . ASN A 1 94 ? 13.984 1.405 1.154 1.00 92.75 94 ASN A C 1
ATOM 710 O O . ASN A 1 94 ? 14.598 2.283 1.761 1.00 92.75 94 ASN A O 1
ATOM 714 N N . VAL A 1 95 ? 13.012 1.680 0.286 1.00 92.75 95 VAL A N 1
ATOM 715 C CA . VAL A 1 95 ? 12.570 3.046 -0.018 1.00 92.75 95 VAL A CA 1
ATOM 716 C C . VAL A 1 95 ? 11.381 3.402 0.880 1.00 92.75 95 VAL A C 1
ATOM 718 O O . VAL A 1 95 ? 10.323 2.782 0.743 1.00 92.75 95 VAL A O 1
ATOM 721 N N . PRO A 1 96 ? 11.511 4.369 1.809 1.00 93.25 96 PRO A N 1
ATOM 722 C CA . PRO A 1 96 ? 10.396 4.789 2.646 1.00 93.25 96 PRO A CA 1
ATOM 723 C C . PRO A 1 96 ? 9.371 5.563 1.813 1.00 93.25 96 PRO A C 1
ATOM 725 O O . PRO A 1 96 ? 9.713 6.507 1.104 1.00 93.25 96 PRO A O 1
ATOM 728 N N . VAL A 1 97 ? 8.101 5.191 1.938 1.00 93.75 97 VAL A N 1
ATOM 729 C CA . VAL A 1 97 ? 6.986 5.819 1.227 1.00 93.75 97 VAL A CA 1
ATOM 730 C C . VAL A 1 97 ? 5.881 6.159 2.214 1.00 93.75 97 VAL A C 1
ATOM 732 O O . VAL A 1 97 ? 5.488 5.332 3.034 1.00 93.75 97 VAL A O 1
ATOM 735 N N . LEU A 1 98 ? 5.366 7.383 2.113 1.00 94.00 98 LEU A N 1
ATOM 736 C CA . LEU A 1 98 ? 4.125 7.799 2.752 1.00 94.00 98 LEU A CA 1
ATOM 737 C C . LEU A 1 98 ? 3.047 7.887 1.670 1.00 94.00 98 LEU A C 1
ATOM 739 O O . LEU A 1 98 ? 3.159 8.685 0.742 1.00 94.00 98 LEU A O 1
ATOM 743 N N . ALA A 1 99 ? 2.019 7.056 1.780 1.00 92.69 99 ALA A N 1
ATOM 744 C CA . ALA A 1 99 ? 0.936 6.960 0.815 1.00 92.69 99 ALA A CA 1
ATOM 745 C C . ALA A 1 99 ? -0.393 7.366 1.454 1.00 92.69 99 ALA A C 1
ATOM 747 O O . ALA A 1 99 ? -0.653 7.072 2.619 1.00 92.69 99 ALA A O 1
ATOM 748 N N . ARG A 1 100 ? -1.259 8.010 0.668 1.00 93.44 100 ARG A N 1
ATOM 749 C CA . ARG A 1 100 ? -2.656 8.258 1.036 1.00 93.44 100 ARG A CA 1
ATOM 750 C C . ARG A 1 100 ? -3.543 7.241 0.334 1.00 93.44 100 ARG A C 1
ATOM 752 O O . ARG A 1 100 ? -3.455 7.111 -0.886 1.00 93.44 100 ARG A O 1
ATOM 759 N N . VAL A 1 101 ? -4.408 6.559 1.077 1.00 92.44 101 VAL A N 1
ATOM 760 C CA . VAL A 1 101 ? -5.368 5.602 0.513 1.00 92.44 101 VAL A CA 1
ATOM 761 C C . VAL A 1 101 ? -6.342 6.353 -0.398 1.00 92.44 101 VAL A C 1
ATOM 763 O O . VAL A 1 101 ? -7.033 7.265 0.049 1.00 92.44 101 VAL A O 1
ATOM 766 N N . GLN A 1 102 ? -6.375 5.996 -1.683 1.00 93.88 102 GLN A N 1
ATOM 767 C CA . GLN A 1 102 ? -7.266 6.615 -2.678 1.00 93.88 102 GLN A CA 1
ATOM 768 C C . GLN A 1 102 ? -8.510 5.767 -2.961 1.00 93.88 102 GLN A C 1
ATOM 770 O O . GLN A 1 102 ? -9.540 6.301 -3.354 1.00 93.88 102 GLN A O 1
ATOM 775 N N . TRP A 1 103 ? -8.413 4.450 -2.781 1.00 90.81 103 TRP A N 1
ATOM 776 C CA . TRP A 1 103 ? -9.495 3.499 -3.012 1.00 90.81 103 TRP A CA 1
ATOM 777 C C . TRP A 1 103 ? -9.231 2.213 -2.220 1.00 90.81 103 TRP A C 1
ATOM 779 O O . TRP A 1 103 ? -8.077 1.895 -1.924 1.00 90.81 103 TRP A O 1
ATOM 789 N N . VAL A 1 104 ? -10.301 1.490 -1.895 1.00 88.44 104 VAL A N 1
ATOM 790 C CA . VAL A 1 104 ? -10.293 0.177 -1.233 1.00 88.44 104 VAL A CA 1
ATOM 791 C C . VAL A 1 104 ? -11.304 -0.702 -1.970 1.00 88.44 104 VAL A C 1
ATOM 793 O O . VAL A 1 104 ? -12.313 -0.183 -2.451 1.00 88.44 104 VAL A O 1
ATOM 796 N N . ARG A 1 105 ? -11.014 -1.996 -2.109 1.00 84.06 105 ARG A N 1
ATOM 797 C CA . ARG A 1 105 ? -11.903 -2.993 -2.720 1.00 84.06 105 ARG A CA 1
ATOM 798 C C . ARG A 1 105 ? -12.217 -4.094 -1.727 1.00 84.06 105 ARG A C 1
ATOM 800 O O . ARG A 1 105 ? -11.303 -4.419 -0.940 1.00 84.06 105 ARG A O 1
#

pLDDT: mean 80.14, std 17.85, range [36.44, 96.12]

Sequence (105 aa):
MLPSTLGELLPERIGAVVQSPEEKRKAPRHSYASPVTYTGKVSTPSMPPQEVLFQGKIVDLSSGGIAMETRGHSFLEI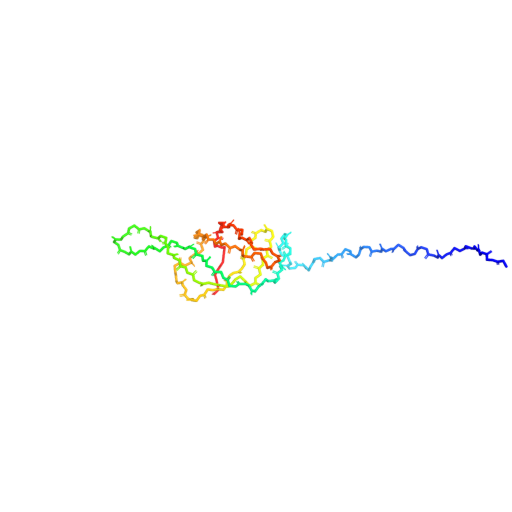GSLVRTWIPMPSVPVNVPVLARVQWVR